Protein AF-A0A370TY87-F1 (afdb_monomer_lite)

InterPro domains:
  IPR053037 Pericyclase pydY-like [PTHR38115] (58-114)

Structure (mmCIF, N/CA/C/O backbone):
data_AF-A0A370TY87-F1
#
_entry.id   AF-A0A370TY87-F1
#
loop_
_atom_site.group_PDB
_atom_site.id
_atom_site.type_symbol
_atom_site.label_atom_id
_atom_site.label_alt_id
_atom_site.label_comp_id
_atom_site.label_asym_id
_atom_site.label_entity_id
_atom_site.label_seq_id
_atom_site.pdbx_PDB_ins_code
_atom_site.Cartn_x
_atom_site.Cartn_y
_atom_site.Cartn_z
_atom_site.occupancy
_atom_site.B_iso_or_equiv
_atom_site.auth_seq_id
_atom_site.auth_comp_id
_atom_site.auth_asym_id
_atom_site.auth_atom_id
_atom_site.pdbx_PDB_model_num
ATOM 1 N N . MET A 1 1 ? 5.955 24.674 11.106 1.00 41.19 1 MET A N 1
ATOM 2 C CA . MET A 1 1 ? 5.827 23.393 10.383 1.00 41.19 1 MET A CA 1
ATOM 3 C C . MET A 1 1 ? 7.050 23.239 9.492 1.00 41.19 1 MET A C 1
ATOM 5 O O . MET A 1 1 ? 7.272 24.093 8.646 1.00 41.19 1 MET A O 1
ATOM 9 N N . ILE A 1 2 ? 7.906 22.257 9.772 1.00 33.53 2 ILE A N 1
ATOM 10 C CA . ILE A 1 2 ? 9.169 22.036 9.052 1.00 33.53 2 ILE A CA 1
ATOM 11 C C . ILE A 1 2 ? 8.903 20.896 8.067 1.00 33.53 2 ILE A C 1
ATOM 13 O O . ILE A 1 2 ? 8.464 19.837 8.503 1.00 33.53 2 ILE A O 1
ATOM 17 N N . TRP A 1 3 ? 9.117 21.114 6.768 1.00 38.44 3 TRP A N 1
ATOM 18 C CA . TRP A 1 3 ? 9.002 20.076 5.738 1.00 38.44 3 TRP A CA 1
ATOM 19 C C . TRP A 1 3 ? 10.379 19.451 5.497 1.00 38.44 3 TRP A C 1
ATOM 21 O O . TRP A 1 3 ? 11.192 20.043 4.780 1.00 38.44 3 TRP A O 1
ATOM 31 N N . PRO A 1 4 ? 10.697 18.281 6.076 1.00 36.19 4 PRO A N 1
ATOM 32 C CA . PRO A 1 4 ? 11.920 17.590 5.712 1.00 36.19 4 PRO A CA 1
ATOM 33 C C . PRO A 1 4 ? 11.788 17.093 4.264 1.00 36.19 4 PRO A C 1
ATOM 35 O O . PRO A 1 4 ? 10.966 16.235 3.958 1.00 36.19 4 PRO A O 1
ATOM 38 N N . GLY A 1 5 ? 12.593 17.653 3.359 1.00 49.41 5 GLY A N 1
ATOM 39 C CA . GLY A 1 5 ? 12.792 17.105 2.013 1.00 49.41 5 GLY A CA 1
ATOM 40 C C . GLY A 1 5 ? 11.902 17.650 0.895 1.00 49.41 5 GLY A C 1
ATOM 41 O O . GLY A 1 5 ? 11.946 17.095 -0.195 1.00 49.41 5 GLY A O 1
ATOM 42 N N . ASN A 1 6 ? 11.134 18.725 1.120 1.00 44.91 6 ASN A N 1
ATOM 43 C CA . ASN A 1 6 ? 10.304 19.359 0.079 1.00 44.91 6 ASN A CA 1
ATOM 44 C C . ASN A 1 6 ? 9.318 18.392 -0.617 1.00 44.91 6 ASN A C 1
ATOM 46 O O . ASN A 1 6 ? 8.947 18.597 -1.772 1.00 44.91 6 ASN A O 1
ATOM 50 N N . PHE A 1 7 ? 8.918 17.316 0.066 1.00 53.03 7 PHE A N 1
ATOM 51 C CA . PHE A 1 7 ? 7.802 16.490 -0.379 1.00 53.03 7 PHE A CA 1
ATOM 52 C C . PHE A 1 7 ? 6.515 17.308 -0.255 1.00 53.03 7 PHE A C 1
ATOM 54 O O . PHE A 1 7 ? 6.422 18.194 0.582 1.00 53.03 7 PHE A O 1
ATOM 61 N N . ASN A 1 8 ? 5.528 17.039 -1.096 1.00 55.50 8 ASN A N 1
ATOM 62 C CA . ASN A 1 8 ? 4.143 17.369 -0.805 1.00 55.50 8 ASN A CA 1
ATOM 63 C C . ASN A 1 8 ? 3.463 16.014 -0.613 1.00 55.50 8 ASN A C 1
ATOM 65 O O . ASN A 1 8 ? 3.626 15.136 -1.452 1.00 55.50 8 ASN A O 1
ATOM 69 N N . SER A 1 9 ? 2.802 15.798 0.520 1.00 57.56 9 SER A N 1
ATOM 70 C CA . SER A 1 9 ? 2.135 14.529 0.836 1.00 57.56 9 SER A CA 1
ATOM 71 C C . SER A 1 9 ? 0.702 14.489 0.306 1.00 57.56 9 SER A C 1
ATOM 73 O O . SER A 1 9 ? 0.021 13.476 0.458 1.00 57.56 9 SER A O 1
ATOM 75 N N . GLN A 1 10 ? 0.233 15.594 -0.284 1.00 65.50 10 GLN A N 1
ATOM 76 C CA . GLN A 1 10 ? -1.026 15.641 -1.008 1.00 65.50 10 GLN A CA 1
ATOM 77 C C . GLN A 1 10 ? -0.806 15.148 -2.434 1.00 65.50 10 GLN A C 1
ATOM 79 O O . GLN A 1 10 ? -0.255 15.864 -3.267 1.00 65.50 10 GLN A O 1
ATOM 84 N N . ASP A 1 11 ? -1.295 13.942 -2.700 1.00 68.06 11 ASP A N 1
ATOM 85 C CA . ASP A 1 11 ? -1.349 13.350 -4.031 1.00 68.06 11 ASP A CA 1
ATOM 86 C C . ASP A 1 11 ? -2.793 12.986 -4.380 1.00 68.06 11 ASP A C 1
ATOM 88 O O . ASP A 1 11 ? -3.574 12.551 -3.531 1.00 68.06 11 ASP A O 1
ATOM 92 N N . SER A 1 12 ? -3.154 13.174 -5.648 1.00 75.31 12 SER A N 1
ATOM 93 C CA . SER A 1 12 ? -4.450 12.756 -6.187 1.00 75.31 12 SER A CA 1
ATOM 94 C C . SER A 1 12 ? -4.300 11.418 -6.900 1.00 75.31 12 SER A C 1
ATOM 96 O O . SER A 1 12 ? -3.539 11.308 -7.860 1.00 75.31 12 SER A O 1
ATOM 98 N N . TYR A 1 13 ? -5.055 10.413 -6.458 1.00 77.69 13 TYR A N 1
ATOM 99 C CA . TYR A 1 13 ? -5.048 9.073 -7.045 1.00 77.69 13 TYR A CA 1
ATOM 100 C C . TYR A 1 13 ? -6.313 8.840 -7.868 1.00 77.69 13 TYR A C 1
ATOM 102 O O . TYR A 1 13 ? -7.421 9.141 -7.426 1.00 77.69 13 TYR A O 1
ATOM 110 N N . ILE A 1 14 ? -6.147 8.268 -9.062 1.00 83.69 14 ILE A N 1
ATOM 111 C CA . ILE A 1 14 ? -7.258 7.802 -9.895 1.00 83.69 14 ILE A CA 1
ATOM 112 C C . ILE A 1 14 ? -7.363 6.287 -9.716 1.00 83.69 14 ILE A C 1
ATOM 114 O O . ILE A 1 14 ? -6.435 5.552 -10.048 1.00 83.69 14 ILE A O 1
ATOM 118 N N . LEU A 1 15 ? -8.491 5.830 -9.169 1.00 84.56 15 LEU A N 1
ATOM 119 C CA . LEU A 1 15 ? -8.717 4.436 -8.774 1.00 84.56 15 LEU A CA 1
ATOM 120 C C . LEU A 1 15 ? -9.437 3.628 -9.869 1.00 84.56 15 LEU A C 1
ATOM 122 O O . LEU A 1 15 ? -10.448 2.979 -9.610 1.00 84.56 15 LEU A O 1
ATOM 126 N N . ASP A 1 16 ? -8.940 3.692 -11.105 1.00 84.81 16 ASP A N 1
ATOM 127 C CA . ASP A 1 16 ? -9.562 3.084 -12.293 1.00 84.81 16 ASP A CA 1
ATOM 128 C C . ASP A 1 16 ? -8.780 1.890 -12.870 1.00 84.81 16 ASP A C 1
ATOM 130 O O . ASP A 1 16 ? -9.116 1.385 -13.939 1.00 84.81 16 ASP A O 1
ATOM 134 N N . SER A 1 17 ? -7.755 1.403 -12.164 1.00 81.88 17 SER A N 1
ATOM 135 C CA . SER A 1 17 ? -6.841 0.343 -12.625 1.00 81.88 17 SER A CA 1
ATOM 136 C C . SER A 1 17 ? -6.007 0.688 -13.868 1.00 81.88 17 SER A C 1
ATOM 138 O O . SER A 1 17 ? -5.346 -0.199 -14.412 1.00 81.88 17 SER A O 1
ATOM 140 N N . VAL A 1 18 ? -5.995 1.943 -14.330 1.00 85.56 18 VAL A N 1
ATOM 141 C CA . VAL A 1 18 ? -5.212 2.352 -15.503 1.00 85.56 18 VAL A CA 1
ATOM 142 C C . VAL A 1 18 ? -3.836 2.841 -15.061 1.00 85.56 18 VAL A C 1
ATOM 144 O O . VAL A 1 18 ? -3.716 3.791 -14.285 1.00 85.56 18 VAL A O 1
ATOM 147 N N . ALA A 1 19 ? -2.788 2.202 -15.588 1.00 84.75 19 ALA A N 1
ATOM 148 C CA . ALA A 1 19 ? -1.410 2.618 -15.363 1.00 84.75 19 ALA A CA 1
ATOM 149 C C . ALA A 1 19 ? -1.136 3.968 -16.032 1.00 84.75 19 ALA A C 1
ATOM 151 O O . ALA A 1 19 ? -1.370 4.142 -17.229 1.00 84.75 19 ALA A O 1
ATOM 152 N N . ARG A 1 20 ? -0.629 4.919 -15.249 1.00 83.88 20 ARG A N 1
ATOM 153 C CA . ARG A 1 20 ? -0.256 6.256 -15.708 1.00 83.88 20 ARG A CA 1
ATOM 154 C C . ARG A 1 20 ? 1.178 6.551 -15.341 1.00 83.88 20 ARG A C 1
ATOM 156 O O . ARG A 1 20 ? 1.609 6.274 -14.224 1.00 83.88 20 ARG A O 1
ATOM 163 N N . GLU A 1 21 ? 1.898 7.139 -16.282 1.00 85.56 21 GLU A N 1
ATOM 164 C CA . GLU A 1 21 ? 3.252 7.601 -16.035 1.00 85.56 21 GLU A CA 1
ATOM 165 C C . GLU A 1 21 ? 3.225 8.935 -15.289 1.00 85.56 21 GLU A C 1
ATOM 167 O O . GLU A 1 21 ? 2.486 9.856 -15.636 1.00 85.56 21 GLU A O 1
ATOM 172 N N . SER A 1 22 ? 4.037 9.025 -14.246 1.00 81.75 22 SER A N 1
ATOM 173 C CA . SER A 1 22 ? 4.291 10.232 -13.476 1.00 81.75 22 SER A CA 1
ATOM 174 C C . SER A 1 22 ? 5.791 10.351 -13.233 1.00 81.75 22 SER A C 1
ATOM 176 O O . SER A 1 22 ? 6.514 9.357 -13.221 1.00 81.75 22 SER A O 1
ATOM 178 N N . THR A 1 23 ? 6.287 11.573 -13.067 1.00 79.38 23 THR A N 1
ATOM 179 C CA . THR A 1 23 ? 7.695 11.816 -12.746 1.00 79.38 23 THR A CA 1
ATOM 180 C C . THR A 1 23 ? 7.778 12.459 -11.380 1.00 79.38 23 THR A C 1
ATOM 182 O O . THR A 1 23 ? 7.277 13.561 -11.171 1.00 79.38 23 THR A O 1
ATOM 185 N N . VAL A 1 24 ? 8.441 11.773 -10.456 1.00 77.69 24 VAL A N 1
ATOM 186 C CA . VAL A 1 24 ? 8.644 12.248 -9.088 1.00 77.69 24 VAL A CA 1
ATOM 187 C C . VAL A 1 24 ? 10.118 12.611 -8.882 1.00 77.69 24 VAL A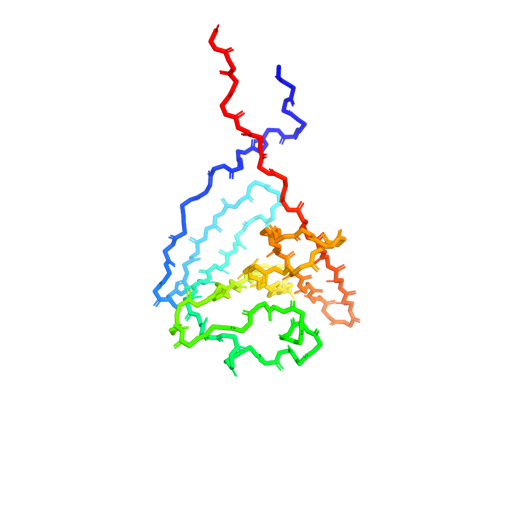 C 1
ATOM 189 O O . VAL A 1 24 ? 10.989 11.861 -9.330 1.00 77.69 24 VAL A O 1
ATOM 192 N N . PRO A 1 25 ? 10.444 13.725 -8.195 1.00 70.25 25 PRO A N 1
ATOM 193 C CA . PRO A 1 25 ? 11.820 14.226 -8.109 1.00 70.25 25 PRO A CA 1
ATOM 194 C C . PRO A 1 25 ? 12.850 13.216 -7.584 1.00 70.25 25 PRO A C 1
ATOM 196 O O . PRO A 1 25 ? 14.000 13.236 -8.009 1.00 70.25 25 PRO A O 1
ATOM 199 N N . VAL A 1 26 ? 12.445 12.325 -6.674 1.00 73.81 26 VAL A N 1
ATOM 200 C CA . VAL A 1 26 ? 13.351 11.374 -6.004 1.00 73.81 26 VAL A CA 1
ATOM 201 C C . VAL A 1 26 ? 13.469 10.039 -6.740 1.00 73.81 26 VAL A C 1
ATOM 203 O O . VAL A 1 26 ? 14.513 9.395 -6.674 1.00 73.81 26 VAL A O 1
ATOM 206 N N . PHE A 1 27 ? 12.428 9.620 -7.462 1.00 73.75 27 PHE A N 1
ATOM 207 C CA . PHE A 1 27 ? 12.386 8.290 -8.081 1.00 73.75 27 PHE A CA 1
ATOM 208 C C . PHE A 1 27 ? 12.383 8.304 -9.614 1.00 73.75 27 PHE A C 1
ATOM 210 O O . PHE A 1 27 ? 12.501 7.244 -10.234 1.00 73.75 27 PHE A O 1
ATOM 217 N N . GLY A 1 28 ? 12.311 9.488 -10.226 1.00 81.62 28 GLY A N 1
ATOM 218 C CA . GLY A 1 28 ? 12.250 9.657 -11.673 1.00 81.62 28 GLY A CA 1
ATOM 219 C C . GLY A 1 28 ? 10.902 9.221 -12.245 1.00 81.62 28 GLY A C 1
ATOM 220 O O . GLY A 1 28 ? 9.864 9.379 -11.601 1.00 81.62 28 GLY A O 1
ATOM 221 N N . ALA A 1 29 ? 10.925 8.693 -13.46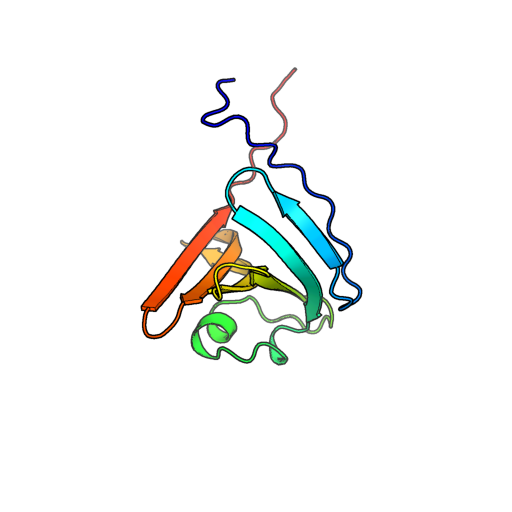9 1.00 8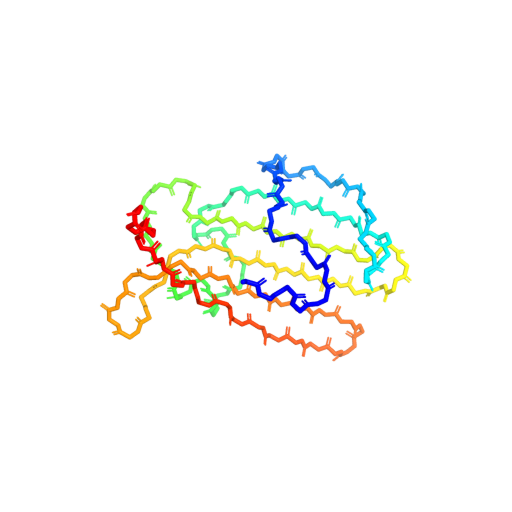4.88 29 ALA A N 1
ATOM 222 C CA . ALA A 1 29 ? 9.735 8.200 -14.151 1.00 84.88 29 ALA A CA 1
ATOM 223 C C . ALA A 1 29 ? 9.221 6.900 -13.507 1.00 84.88 29 ALA A C 1
ATOM 225 O O . ALA A 1 29 ? 9.934 5.889 -13.425 1.00 84.88 29 ALA A O 1
ATOM 226 N N . ILE A 1 30 ? 7.967 6.939 -13.070 1.00 87.88 30 ILE A N 1
ATOM 227 C CA . ILE A 1 30 ? 7.231 5.829 -12.474 1.00 87.88 30 ILE A CA 1
ATOM 228 C C . ILE A 1 30 ? 5.907 5.630 -13.210 1.00 87.88 30 ILE A C 1
ATOM 230 O O . ILE A 1 30 ? 5.308 6.589 -13.683 1.00 87.88 30 ILE A O 1
ATOM 234 N N . ALA A 1 31 ? 5.431 4.394 -13.280 1.00 87.88 31 ALA A N 1
ATOM 235 C CA . ALA A 1 31 ? 4.074 4.069 -13.692 1.00 87.88 31 ALA A CA 1
ATOM 236 C C . ALA A 1 31 ? 3.274 3.670 -12.450 1.00 87.88 31 ALA A C 1
ATOM 238 O O . ALA A 1 31 ? 3.648 2.729 -11.749 1.00 87.88 31 ALA A O 1
ATOM 239 N N . VAL A 1 32 ? 2.191 4.391 -12.177 1.00 87.44 32 VAL A N 1
ATOM 240 C CA . VAL A 1 32 ? 1.310 4.163 -11.029 1.00 87.44 32 VAL A CA 1
ATOM 241 C C . VAL A 1 32 ? -0.038 3.681 -11.536 1.00 87.44 32 VAL A C 1
ATOM 243 O O . VAL A 1 32 ? -0.610 4.268 -12.454 1.00 87.44 32 VAL A O 1
ATOM 246 N N . LEU A 1 33 ? -0.561 2.625 -10.925 1.00 89.62 33 LEU A N 1
ATOM 247 C CA . LEU A 1 33 ? -1.959 2.229 -11.045 1.00 89.62 33 LEU A CA 1
ATOM 248 C C . LEU A 1 33 ? -2.528 2.028 -9.648 1.00 89.62 33 LEU A C 1
ATOM 250 O O . LEU A 1 33 ? -1.838 1.534 -8.757 1.00 89.62 33 LEU A O 1
ATOM 254 N N . ALA A 1 34 ? -3.795 2.369 -9.471 1.00 88.81 34 ALA A N 1
ATOM 255 C CA . ALA A 1 34 ? -4.496 2.124 -8.227 1.00 88.81 34 ALA A CA 1
ATOM 256 C C . ALA A 1 34 ? -5.936 1.688 -8.504 1.00 88.81 34 ALA A C 1
ATOM 258 O O . ALA A 1 34 ? -6.525 2.042 -9.530 1.00 88.81 34 ALA A O 1
ATOM 259 N N . LYS A 1 35 ? -6.490 0.866 -7.614 1.00 88.25 35 LYS A N 1
ATOM 260 C CA . LYS A 1 35 ? -7.848 0.331 -7.736 1.00 88.25 35 LYS A CA 1
ATOM 261 C C . LYS A 1 35 ? -8.436 -0.030 -6.381 1.00 88.25 35 LYS A C 1
ATOM 263 O O . LYS A 1 35 ? -7.705 -0.386 -5.458 1.00 88.25 35 LYS A O 1
ATOM 268 N N . TYR A 1 36 ? -9.760 -0.018 -6.305 1.00 88.19 36 TYR A N 1
ATOM 269 C CA . TYR A 1 36 ? -10.469 -0.650 -5.200 1.00 88.19 36 TYR A CA 1
ATOM 270 C C . TYR A 1 36 ? -10.477 -2.166 -5.355 1.00 88.19 36 TYR A C 1
ATOM 272 O O . TYR A 1 36 ? -10.674 -2.691 -6.455 1.00 88.19 36 TYR A O 1
ATOM 280 N N . VAL A 1 37 ? -10.299 -2.861 -4.238 1.00 85.81 37 VAL A N 1
ATOM 281 C CA . VAL A 1 37 ? -10.492 -4.305 -4.137 1.00 85.81 37 VAL A CA 1
ATOM 282 C C . VAL A 1 37 ? -11.240 -4.642 -2.846 1.00 85.81 37 VAL A C 1
ATOM 284 O O . VAL A 1 37 ? -11.046 -3.969 -1.828 1.00 85.81 37 VAL A O 1
ATOM 287 N N . PRO A 1 38 ? -12.057 -5.706 -2.841 1.00 84.69 38 PRO A N 1
ATOM 288 C CA . PRO A 1 38 ? -12.500 -6.295 -1.587 1.00 84.69 38 PRO A CA 1
ATOM 289 C C . PRO A 1 38 ? -11.290 -6.898 -0.864 1.00 84.69 38 PRO A C 1
ATOM 291 O O . PRO A 1 38 ? -10.362 -7.384 -1.519 1.00 84.69 38 PRO A O 1
ATOM 294 N N . VAL A 1 39 ? -11.321 -6.972 0.471 1.00 80.25 39 VAL A N 1
ATOM 295 C CA . VAL A 1 39 ? -10.265 -7.662 1.252 1.00 80.25 39 VAL A CA 1
ATOM 296 C C . VAL A 1 39 ? -10.057 -9.097 0.760 1.00 80.25 39 VAL A C 1
ATOM 298 O O . VAL A 1 39 ? -8.936 -9.601 0.702 1.00 80.25 39 VAL A O 1
ATOM 301 N N . ALA A 1 40 ? -11.133 -9.743 0.303 1.00 79.38 40 ALA A N 1
ATOM 302 C CA . ALA A 1 40 ? -11.080 -11.083 -0.262 1.00 79.38 40 ALA A CA 1
ATOM 303 C C . ALA A 1 40 ? -10.255 -11.208 -1.561 1.00 79.38 40 ALA A C 1
ATOM 305 O O . ALA A 1 40 ? -9.834 -12.314 -1.901 1.00 79.38 40 ALA A O 1
ATOM 306 N N . GLY A 1 41 ? -10.033 -10.102 -2.276 1.00 77.75 41 GLY A N 1
ATOM 307 C CA . GLY A 1 41 ? -9.253 -10.033 -3.512 1.00 77.75 41 GLY A CA 1
ATOM 308 C C . GLY A 1 41 ? -7.771 -9.710 -3.309 1.00 77.75 41 GLY A C 1
ATOM 309 O O . GLY A 1 41 ? -7.051 -9.582 -4.296 1.00 77.75 41 GLY A O 1
ATOM 310 N N . ILE A 1 42 ? -7.309 -9.557 -2.064 1.00 81.25 42 ILE A N 1
ATOM 311 C CA . ILE A 1 42 ? -5.889 -9.366 -1.751 1.00 81.25 42 ILE A CA 1
ATOM 312 C C . ILE A 1 42 ? -5.161 -10.711 -1.901 1.00 81.25 42 ILE A C 1
ATOM 314 O O . ILE A 1 42 ? -5.522 -11.693 -1.248 1.00 81.25 42 ILE A O 1
ATOM 318 N N . GLU A 1 43 ? -4.141 -10.745 -2.764 1.00 77.50 43 GLU A N 1
ATOM 319 C CA . GLU A 1 43 ? -3.343 -11.948 -3.055 1.00 77.50 43 GLU A CA 1
ATOM 320 C C . GLU A 1 43 ? -2.397 -12.325 -1.906 1.00 77.50 43 GLU A C 1
ATOM 322 O O . GLU A 1 43 ? -2.203 -13.506 -1.621 1.00 77.50 43 GLU A O 1
ATOM 327 N N . ASP A 1 44 ? -1.827 -11.329 -1.223 1.00 78.56 44 ASP A N 1
ATOM 328 C CA . ASP A 1 44 ? -0.954 -11.547 -0.070 1.00 78.56 44 ASP A CA 1
ATOM 329 C C . ASP A 1 44 ? -1.792 -11.969 1.147 1.00 78.56 44 ASP A C 1
ATOM 331 O O . ASP A 1 44 ? -2.481 -11.155 1.767 1.00 78.56 44 ASP A O 1
ATOM 335 N N . MET A 1 45 ? -1.750 -13.263 1.472 1.00 71.44 45 MET A N 1
ATOM 336 C CA . MET A 1 45 ? -2.534 -13.855 2.558 1.00 71.44 45 MET A CA 1
ATOM 337 C C . MET A 1 45 ? -2.147 -13.315 3.942 1.00 71.44 45 MET A C 1
ATOM 339 O O . MET A 1 45 ? -3.028 -13.158 4.789 1.00 71.44 45 MET A O 1
ATOM 343 N N . ASP A 1 46 ? -0.867 -13.000 4.165 1.00 76.69 46 ASP A N 1
ATOM 344 C CA . ASP A 1 46 ? -0.372 -12.496 5.452 1.00 76.69 46 ASP A CA 1
ATOM 345 C C . ASP A 1 46 ? -0.862 -11.073 5.707 1.00 76.69 46 ASP A C 1
ATOM 347 O O . ASP A 1 46 ? -1.183 -10.695 6.836 1.00 76.69 46 ASP A O 1
ATOM 351 N N . VAL A 1 47 ? -0.908 -10.266 4.648 1.00 78.19 47 VAL A N 1
ATOM 352 C CA . VAL A 1 47 ? -1.426 -8.901 4.700 1.00 78.19 47 VAL A CA 1
ATOM 353 C C . VAL A 1 47 ? -2.955 -8.914 4.763 1.00 78.19 47 VAL A C 1
ATOM 355 O O . VAL A 1 47 ? -3.545 -8.198 5.569 1.00 78.19 47 VAL A O 1
ATOM 358 N N . ARG A 1 48 ? -3.610 -9.783 3.985 1.00 79.81 48 ARG A N 1
ATOM 359 C CA . ARG A 1 48 ? -5.069 -9.949 3.978 1.00 79.81 48 ARG A CA 1
ATOM 360 C C . ARG A 1 48 ? -5.631 -10.295 5.353 1.00 79.81 48 ARG A C 1
ATOM 362 O O . ARG A 1 48 ? -6.663 -9.752 5.724 1.00 79.81 48 ARG A O 1
ATOM 369 N N . ALA A 1 49 ? -4.969 -11.181 6.096 1.00 78.19 49 ALA A N 1
ATOM 370 C CA . ALA A 1 49 ? -5.432 -11.620 7.413 1.00 78.19 49 ALA A CA 1
ATOM 371 C C . ALA A 1 49 ? -5.479 -10.494 8.463 1.00 78.19 49 ALA A C 1
ATOM 373 O O . ALA A 1 49 ? -6.140 -10.652 9.485 1.00 78.19 49 ALA A O 1
ATOM 374 N N . LYS A 1 50 ? -4.778 -9.378 8.227 1.00 80.56 50 LYS A N 1
ATOM 375 C CA . LYS A 1 50 ? -4.710 -8.235 9.151 1.00 80.56 50 LYS A CA 1
ATOM 376 C C . LYS A 1 50 ? -5.797 -7.196 8.903 1.00 80.56 50 LYS A C 1
ATOM 378 O O . LYS A 1 50 ? -6.123 -6.430 9.803 1.00 80.56 50 LYS A O 1
ATOM 383 N N . PHE A 1 51 ? -6.334 -7.145 7.687 1.00 82.06 51 PHE A N 1
ATOM 384 C CA . PHE A 1 51 ? -7.327 -6.145 7.329 1.00 82.06 51 PHE A CA 1
ATOM 385 C C . PHE A 1 51 ? -8.717 -6.522 7.844 1.00 82.06 51 PHE A C 1
ATOM 387 O O . PHE A 1 51 ? -9.138 -7.680 7.792 1.00 82.06 51 PHE A O 1
ATOM 394 N N . GLU A 1 52 ? -9.443 -5.508 8.306 1.00 78.38 52 GLU A N 1
ATOM 395 C CA . GLU A 1 52 ? -10.841 -5.619 8.699 1.00 78.38 52 GLU A CA 1
ATOM 396 C C . GLU A 1 52 ? -11.667 -6.128 7.511 1.00 78.38 52 GLU A C 1
ATOM 398 O O . GLU A 1 52 ? -11.699 -5.519 6.440 1.00 78.38 52 GLU A O 1
ATOM 403 N N . THR A 1 53 ? -12.326 -7.273 7.683 1.00 73.00 53 THR A N 1
ATOM 404 C CA . THR A 1 53 ? -13.204 -7.825 6.649 1.00 73.00 53 THR A CA 1
ATOM 405 C C . THR A 1 53 ? -14.565 -7.148 6.743 1.00 73.00 53 THR A C 1
ATOM 407 O O . THR A 1 53 ? -15.190 -7.158 7.799 1.00 73.00 53 THR A O 1
ATOM 410 N N . SER A 1 54 ? -15.034 -6.593 5.629 1.00 70.19 54 SER A N 1
ATOM 411 C CA . SER A 1 54 ? -16.398 -6.085 5.476 1.00 70.19 54 SER A CA 1
ATOM 412 C C . SER A 1 54 ? -17.042 -6.724 4.249 1.00 70.19 54 SER A C 1
ATOM 414 O O . SER A 1 54 ? -16.343 -7.126 3.315 1.00 70.19 54 SER A O 1
ATOM 416 N N . ASP A 1 55 ? -18.371 -6.788 4.246 1.00 65.75 55 ASP A N 1
ATOM 417 C CA . ASP A 1 55 ? -19.174 -7.263 3.115 1.00 65.75 55 ASP A CA 1
ATOM 418 C C . ASP A 1 55 ? -19.175 -6.272 1.933 1.00 65.75 55 ASP A C 1
ATOM 420 O O . ASP A 1 55 ? -19.665 -6.583 0.845 1.00 65.75 55 ASP A O 1
ATOM 424 N N . GLU A 1 56 ? -18.610 -5.073 2.116 1.00 71.38 56 GLU A N 1
ATOM 425 C CA . GLU A 1 56 ? -18.522 -4.067 1.062 1.00 71.38 56 GLU A CA 1
ATOM 426 C C . GLU A 1 56 ? -17.402 -4.349 0.041 1.00 71.38 56 GLU A C 1
ATOM 428 O O . GLU A 1 56 ? -16.263 -4.655 0.413 1.00 71.38 56 GLU A O 1
ATOM 433 N N . PRO A 1 57 ? -17.670 -4.152 -1.265 1.00 61.78 57 PRO A N 1
ATOM 434 C CA . PRO A 1 57 ? -16.721 -4.466 -2.334 1.00 61.78 57 PRO A CA 1
ATOM 435 C C . PRO A 1 57 ? -15.514 -3.512 -2.420 1.00 61.78 57 PRO A C 1
ATOM 437 O O . PRO A 1 57 ? -14.556 -3.824 -3.125 1.00 61.78 57 PRO A O 1
ATOM 440 N N . GLN A 1 58 ? -15.545 -2.357 -1.744 1.00 68.06 58 GLN A N 1
ATOM 441 C CA . GLN A 1 58 ? -14.521 -1.301 -1.814 1.00 68.06 58 GLN A CA 1
ATOM 442 C C . GLN A 1 58 ? -13.811 -1.094 -0.470 1.00 68.06 58 GLN A C 1
ATOM 444 O O . GLN A 1 58 ? -13.671 0.024 0.017 1.00 68.06 58 GLN A O 1
ATOM 449 N N . THR A 1 59 ? -13.371 -2.183 0.154 1.00 79.69 59 THR A N 1
ATOM 450 C CA . THR A 1 59 ? -12.802 -2.147 1.508 1.00 79.69 59 THR A CA 1
ATOM 451 C C . THR A 1 59 ? -11.320 -1.788 1.560 1.00 79.69 59 THR A C 1
ATOM 453 O O . THR A 1 59 ? -10.845 -1.290 2.580 1.00 79.69 59 THR A O 1
ATOM 456 N N . ALA A 1 60 ? -10.581 -2.062 0.486 1.00 86.06 60 ALA A N 1
ATOM 457 C CA . ALA A 1 60 ? -9.150 -1.816 0.411 1.00 86.06 60 ALA A CA 1
ATOM 458 C C . ALA A 1 60 ? -8.772 -1.157 -0.918 1.00 86.06 60 ALA A C 1
ATOM 460 O O . ALA A 1 60 ? -9.436 -1.329 -1.945 1.00 86.06 60 ALA A O 1
ATOM 461 N N . ILE A 1 61 ? -7.671 -0.411 -0.899 1.00 89.12 61 ILE A N 1
ATOM 462 C CA . ILE A 1 61 ? -7.057 0.165 -2.094 1.00 89.12 61 ILE A CA 1
ATOM 463 C C . ILE A 1 61 ? -5.761 -0.590 -2.355 1.00 89.12 61 ILE A C 1
ATOM 465 O O . ILE A 1 61 ? -4.911 -0.707 -1.473 1.00 89.12 61 ILE A O 1
ATOM 469 N N . VAL A 1 62 ? -5.604 -1.089 -3.577 1.00 89.94 62 VAL A N 1
ATOM 470 C CA . VAL A 1 62 ? -4.334 -1.631 -4.060 1.00 89.94 62 VAL A CA 1
ATOM 471 C C . VAL A 1 62 ? -3.719 -0.618 -5.000 1.00 89.94 62 VAL A C 1
ATOM 473 O O . VAL A 1 62 ? -4.346 -0.195 -5.969 1.00 89.94 62 VAL A O 1
ATOM 476 N N . GLU A 1 63 ? -2.478 -0.272 -4.719 1.00 89.94 63 GLU A N 1
ATOM 477 C CA . GLU A 1 63 ? -1.633 0.594 -5.519 1.00 89.94 63 GLU A CA 1
ATOM 478 C C . GLU A 1 63 ? -0.418 -0.216 -5.976 1.00 89.94 63 GLU A C 1
ATOM 480 O O . GLU A 1 63 ? 0.231 -0.886 -5.176 1.00 89.94 63 GLU A O 1
ATOM 485 N N . VAL A 1 64 ? -0.096 -0.148 -7.265 1.00 90.25 64 VAL A N 1
ATOM 486 C CA . VAL A 1 64 ? 1.134 -0.718 -7.814 1.00 90.25 64 VAL A CA 1
ATOM 487 C C . VAL A 1 64 ? 1.917 0.400 -8.478 1.00 90.25 64 VAL A C 1
ATOM 489 O O . VAL A 1 64 ? 1.431 1.060 -9.399 1.00 90.25 64 VAL A O 1
ATOM 492 N N . VAL A 1 65 ? 3.142 0.597 -8.006 1.00 89.50 65 VAL A N 1
ATOM 493 C CA . VAL A 1 65 ? 4.092 1.576 -8.523 1.00 89.50 65 VAL A CA 1
ATOM 494 C C . VAL A 1 65 ? 5.264 0.831 -9.137 1.00 89.50 65 VAL A C 1
ATOM 496 O O . VAL A 1 65 ? 5.917 0.027 -8.481 1.00 89.50 65 VAL A O 1
ATOM 499 N N . ARG A 1 66 ? 5.557 1.107 -10.403 1.00 89.50 66 ARG A N 1
ATOM 500 C CA . ARG A 1 66 ? 6.679 0.515 -11.135 1.00 89.50 66 ARG A CA 1
ATOM 501 C C . ARG A 1 66 ? 7.649 1.596 -11.552 1.00 89.50 66 ARG A C 1
ATOM 503 O O . ARG A 1 66 ? 7.234 2.624 -12.079 1.00 89.50 66 ARG A O 1
ATOM 510 N N . SER A 1 67 ? 8.943 1.360 -11.383 1.00 87.62 67 SER A N 1
ATOM 511 C CA . SER A 1 67 ? 9.946 2.229 -11.991 1.00 87.62 67 SER A CA 1
ATOM 512 C C . SER A 1 67 ? 10.087 1.933 -13.475 1.00 87.62 67 SER A C 1
ATOM 514 O O . SER A 1 67 ? 10.302 0.785 -13.857 1.00 87.62 67 SER A O 1
ATOM 516 N N . VAL A 1 68 ? 10.053 2.979 -14.300 1.00 80.50 68 VAL A N 1
ATOM 517 C CA . VAL A 1 68 ? 10.280 2.855 -15.748 1.00 80.50 68 VAL A CA 1
ATOM 518 C C . VAL A 1 68 ? 11.758 2.574 -16.052 1.00 80.50 68 VAL A C 1
ATOM 520 O O . VAL A 1 68 ? 12.079 1.909 -17.030 1.00 80.50 68 VAL A O 1
ATOM 523 N N . VAL A 1 69 ? 12.671 3.049 -15.195 1.00 75.94 69 VAL A N 1
ATOM 524 C CA . VAL A 1 69 ? 14.123 3.025 -15.456 1.00 75.94 69 VAL A CA 1
ATOM 525 C C . VAL A 1 69 ? 14.878 2.088 -14.513 1.00 75.94 69 VAL A C 1
ATOM 527 O O . VAL A 1 69 ? 15.804 1.401 -14.929 1.00 75.94 69 VAL A O 1
ATOM 530 N N . ASN A 1 70 ? 14.497 2.042 -13.235 1.00 77.38 70 ASN A N 1
ATOM 531 C CA . ASN A 1 70 ? 15.309 1.418 -12.185 1.00 77.38 70 ASN A CA 1
ATOM 532 C C . ASN A 1 70 ? 14.876 -0.012 -11.820 1.00 77.38 70 ASN A C 1
ATOM 534 O O . ASN A 1 70 ? 15.463 -0.601 -10.908 1.00 77.38 70 ASN A O 1
ATOM 538 N N . GLY A 1 71 ? 13.860 -0.554 -12.503 1.00 84.00 71 GLY A N 1
ATOM 539 C CA . GLY A 1 71 ? 13.461 -1.964 -12.428 1.00 84.00 71 GLY A CA 1
ATOM 540 C C . GLY A 1 71 ? 12.941 -2.442 -11.070 1.00 84.00 71 GLY A C 1
ATOM 541 O O . GLY A 1 71 ? 12.976 -3.638 -10.799 1.00 84.00 71 GLY A O 1
ATOM 542 N N . TRP A 1 72 ? 12.504 -1.530 -10.200 1.00 89.75 72 TRP A N 1
ATOM 543 C CA . TRP A 1 72 ? 11.830 -1.880 -8.952 1.00 89.75 72 TRP A CA 1
ATOM 544 C C . TRP A 1 72 ? 10.311 -1.763 -9.102 1.00 89.75 72 TRP A C 1
ATOM 546 O O . TRP A 1 72 ? 9.812 -0.948 -9.883 1.00 89.75 72 TRP A O 1
ATOM 556 N N . GLU A 1 73 ? 9.588 -2.573 -8.337 1.00 90.62 73 GLU A N 1
ATOM 557 C CA . GLU A 1 73 ? 8.130 -2.554 -8.234 1.00 90.62 73 GLU A CA 1
ATOM 558 C C . GLU A 1 73 ? 7.733 -2.485 -6.760 1.00 90.62 73 GLU A C 1
ATOM 560 O O . GLU A 1 73 ? 8.284 -3.209 -5.933 1.00 90.62 73 GLU A O 1
ATOM 565 N N . THR A 1 74 ? 6.772 -1.629 -6.433 1.00 90.62 74 THR A N 1
ATOM 566 C CA . THR A 1 74 ? 6.156 -1.532 -5.113 1.00 90.62 74 THR A CA 1
ATOM 567 C C . THR A 1 74 ? 4.674 -1.836 -5.227 1.00 90.62 74 THR A C 1
ATOM 569 O O . THR A 1 74 ? 3.962 -1.165 -5.968 1.00 90.62 74 THR A O 1
ATOM 572 N N . THR A 1 75 ? 4.200 -2.815 -4.463 1.00 91.19 75 THR A N 1
ATOM 573 C CA . THR A 1 75 ? 2.769 -3.063 -4.266 1.00 91.19 75 THR A CA 1
ATOM 574 C C . THR A 1 75 ? 2.380 -2.580 -2.879 1.00 91.19 75 THR A C 1
ATOM 576 O O . THR A 1 75 ? 2.924 -3.057 -1.885 1.00 91.19 75 THR A O 1
ATOM 579 N N . SER A 1 76 ? 1.451 -1.636 -2.809 1.00 90.88 76 SER A N 1
ATOM 580 C CA . SER A 1 76 ? 0.910 -1.100 -1.566 1.00 90.88 76 SER A CA 1
ATOM 581 C C . SER A 1 76 ? -0.558 -1.478 -1.415 1.00 90.88 76 SER A C 1
ATOM 583 O O . SER A 1 76 ? -1.347 -1.331 -2.345 1.00 90.88 76 SER A O 1
ATOM 585 N N . ILE A 1 77 ? -0.940 -1.911 -0.220 1.00 91.56 77 ILE A N 1
ATOM 586 C CA . ILE A 1 77 ? -2.319 -2.219 0.152 1.00 91.56 77 ILE A CA 1
ATOM 587 C C . ILE A 1 77 ? -2.709 -1.297 1.298 1.00 91.56 77 ILE A C 1
ATOM 589 O O . ILE A 1 77 ? -2.021 -1.243 2.318 1.00 91.56 77 ILE A O 1
ATOM 593 N N . TRP A 1 78 ? -3.790 -0.554 1.102 1.00 91.44 78 TRP A N 1
ATOM 594 C CA . TRP A 1 78 ? -4.282 0.455 2.022 1.00 91.44 78 TRP A CA 1
ATOM 595 C C . TRP A 1 78 ? -5.654 0.010 2.525 1.00 91.44 78 TRP A C 1
ATOM 597 O O . TRP A 1 78 ? -6.487 -0.444 1.738 1.00 91.44 78 TRP A O 1
ATOM 607 N N . GLY A 1 79 ? -5.898 0.147 3.822 1.00 90.31 79 GLY A N 1
ATOM 608 C CA . GLY A 1 79 ? -7.149 -0.280 4.437 1.00 90.31 79 GLY A CA 1
ATOM 609 C C . GLY A 1 79 ? -7.150 -0.060 5.942 1.00 90.31 79 GLY A C 1
ATOM 610 O O . GLY A 1 79 ? -6.246 0.575 6.486 1.00 90.31 79 GLY A O 1
ATOM 611 N N . PHE A 1 80 ? -8.165 -0.588 6.617 1.00 89.75 80 PHE A N 1
ATOM 612 C CA . PHE A 1 80 ? -8.279 -0.507 8.071 1.00 89.75 80 PHE A CA 1
ATOM 613 C C . PHE A 1 80 ? -7.822 -1.806 8.736 1.00 89.75 80 PHE A C 1
ATOM 615 O O . PHE A 1 80 ? -8.231 -2.894 8.338 1.00 89.75 80 PHE A O 1
ATOM 622 N N . GLU A 1 81 ? -6.964 -1.674 9.741 1.00 89.44 81 GLU A N 1
ATOM 623 C CA . GLU A 1 81 ? -6.437 -2.760 10.575 1.00 89.44 81 GLU A CA 1
ATOM 624 C C . GLU A 1 81 ? -6.629 -2.364 12.045 1.00 89.44 81 GLU A C 1
ATOM 626 O O . GLU A 1 81 ? -6.546 -1.183 12.399 1.00 89.44 81 GLU A O 1
ATOM 631 N N . GLU A 1 82 ? -6.890 -3.344 12.909 1.00 88.25 82 GLU A N 1
ATOM 632 C CA . GLU A 1 82 ? -6.829 -3.133 14.355 1.00 88.25 82 GLU A CA 1
ATOM 633 C C . GLU A 1 82 ? -5.358 -3.125 14.789 1.00 88.25 82 GLU A C 1
ATOM 635 O O . GLU A 1 82 ? -4.658 -4.135 14.703 1.00 88.25 82 GLU A O 1
ATOM 640 N N . VAL A 1 83 ? -4.876 -1.971 15.244 1.00 86.50 83 VAL A N 1
ATOM 641 C CA . VAL A 1 83 ? -3.511 -1.789 15.741 1.00 86.50 83 VAL A CA 1
ATOM 642 C C . VAL A 1 83 ? -3.607 -1.370 17.200 1.00 86.50 83 VAL A C 1
ATOM 644 O O . VAL A 1 83 ? -4.182 -0.333 17.509 1.00 86.50 83 VAL A O 1
ATOM 647 N N . GLU A 1 84 ? -3.068 -2.198 18.097 1.00 87.00 84 GLU A N 1
ATOM 648 C CA . GLU A 1 84 ? -3.079 -1.951 19.551 1.00 87.00 84 GLU A CA 1
ATOM 649 C C . GLU A 1 84 ? -4.492 -1.746 20.139 1.00 87.00 84 GLU A C 1
ATOM 651 O O . GLU A 1 84 ? -4.677 -1.021 21.111 1.00 87.00 84 GLU A O 1
ATOM 656 N N . GLY A 1 85 ? -5.499 -2.418 19.567 1.00 86.94 85 GLY A N 1
ATOM 657 C CA . GLY A 1 85 ? -6.899 -2.317 20.001 1.00 86.94 85 GLY A CA 1
ATOM 658 C C . GLY A 1 85 ? -7.648 -1.104 19.443 1.00 86.94 85 GLY A C 1
ATOM 659 O O . GLY A 1 85 ? -8.807 -0.887 19.791 1.00 86.94 85 GLY A O 1
ATOM 660 N N . GLU A 1 86 ? -7.019 -0.322 18.563 1.00 87.69 86 GLU A N 1
ATOM 661 C CA . GLU A 1 86 ? -7.642 0.811 17.889 1.00 87.69 86 GLU A CA 1
ATOM 662 C C . GLU A 1 86 ? -7.742 0.567 16.382 1.00 87.69 86 GLU A C 1
ATOM 664 O O . GLU A 1 86 ? -6.812 0.083 15.734 1.00 87.69 86 GLU A O 1
ATOM 669 N N . ARG A 1 87 ? -8.873 0.953 15.788 1.00 88.88 87 ARG A N 1
ATOM 670 C CA . ARG A 1 87 ? -9.067 0.894 14.337 1.00 88.88 87 ARG A CA 1
ATOM 671 C C . ARG A 1 87 ? -8.234 1.982 13.662 1.00 88.88 87 ARG A C 1
ATOM 673 O O . ARG A 1 87 ? -8.594 3.159 13.720 1.00 88.88 87 ARG A O 1
ATOM 680 N N . ARG A 1 88 ? -7.139 1.602 13.001 1.00 88.88 88 ARG A N 1
ATOM 681 C CA . ARG A 1 88 ? -6.220 2.531 12.329 1.00 88.88 88 ARG A CA 1
ATOM 682 C C . ARG A 1 88 ? -6.256 2.355 10.818 1.00 88.88 88 ARG A C 1
ATOM 684 O O . ARG A 1 88 ? -6.436 1.252 10.306 1.00 88.88 88 ARG A O 1
ATOM 691 N N . TYR A 1 89 ? -6.058 3.457 10.096 1.00 89.06 89 TYR A N 1
ATOM 692 C CA . TYR A 1 89 ? -5.798 3.391 8.663 1.00 89.06 89 TYR A CA 1
ATOM 693 C C . TYR A 1 89 ? -4.335 3.007 8.451 1.00 89.06 89 TYR A C 1
ATOM 695 O O . TYR A 1 89 ? -3.435 3.648 8.998 1.00 89.06 89 TYR A O 1
ATOM 703 N N . VAL A 1 90 ? -4.094 1.943 7.693 1.00 90.88 90 VAL A N 1
ATOM 704 C CA . VAL A 1 90 ? -2.774 1.338 7.520 1.00 90.88 90 VAL A CA 1
ATOM 705 C C . VAL A 1 90 ? -2.477 1.154 6.039 1.00 90.88 90 VAL A C 1
ATOM 707 O O . VAL A 1 90 ? -3.353 0.818 5.243 1.00 90.88 90 VAL A O 1
ATOM 710 N N . ARG A 1 91 ? -1.208 1.347 5.675 1.00 91.00 91 ARG A N 1
ATOM 711 C CA . ARG A 1 91 ? -0.666 1.002 4.361 1.00 91.00 91 ARG A CA 1
ATOM 712 C C . ARG A 1 91 ? 0.491 0.025 4.515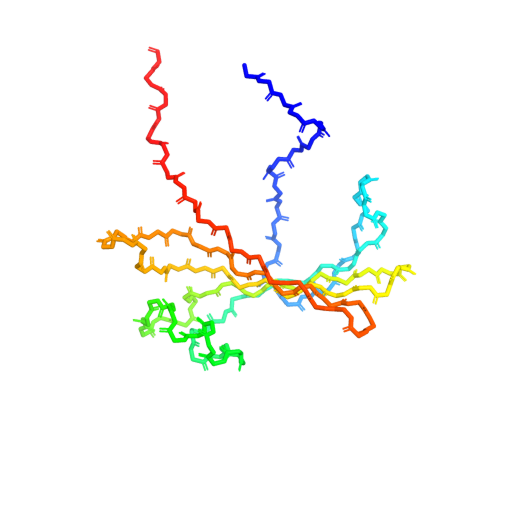 1.00 91.00 91 ARG A C 1
ATOM 714 O O . ARG A 1 91 ? 1.533 0.379 5.067 1.00 91.00 91 ARG A O 1
ATOM 721 N N . HIS A 1 92 ? 0.325 -1.184 3.994 1.00 91.38 92 HIS A N 1
ATOM 722 C CA . HIS A 1 92 ? 1.401 -2.165 3.850 1.00 91.38 92 HIS A CA 1
ATOM 723 C C . HIS A 1 92 ? 1.992 -2.041 2.454 1.00 91.38 92 HIS A C 1
ATOM 725 O O . HIS A 1 92 ? 1.262 -2.159 1.479 1.00 91.38 92 HIS A O 1
ATOM 731 N N . SER A 1 93 ? 3.296 -1.811 2.351 1.00 90.31 93 SER A N 1
ATOM 732 C CA . SER A 1 93 ? 4.006 -1.685 1.079 1.00 90.31 93 SER A CA 1
ATOM 733 C C . SER A 1 93 ? 5.089 -2.750 0.969 1.00 90.31 93 SER A C 1
ATOM 735 O O . SER A 1 93 ? 5.901 -2.929 1.877 1.00 90.31 93 SER A O 1
ATOM 737 N N . LEU A 1 94 ? 5.112 -3.430 -0.170 1.00 91.19 94 LEU A N 1
ATOM 738 C CA . LEU A 1 94 ? 6.092 -4.434 -0.541 1.00 91.19 94 LEU A CA 1
ATOM 739 C C . LEU A 1 94 ? 6.865 -3.945 -1.760 1.00 91.19 94 LEU A C 1
ATOM 741 O O . LEU A 1 94 ? 6.305 -3.888 -2.852 1.00 91.19 94 LEU A O 1
ATOM 745 N N . THR A 1 95 ? 8.139 -3.616 -1.584 1.00 91.12 95 THR A N 1
ATOM 746 C CA . THR A 1 95 ? 9.019 -3.179 -2.673 1.00 91.12 95 THR A CA 1
ATOM 747 C C . THR A 1 95 ? 9.986 -4.290 -3.043 1.00 91.12 95 THR A C 1
ATOM 749 O O . THR A 1 95 ? 10.692 -4.806 -2.180 1.00 91.12 95 THR A O 1
ATOM 752 N N . LYS A 1 96 ? 10.058 -4.626 -4.329 1.00 91.88 96 LYS A N 1
ATOM 753 C CA . LYS A 1 96 ? 10.955 -5.637 -4.891 1.00 91.88 96 LYS A CA 1
ATOM 754 C C . LYS A 1 96 ? 11.895 -5.009 -5.912 1.00 91.88 96 LYS A C 1
ATOM 756 O O . LYS A 1 96 ? 11.470 -4.203 -6.740 1.00 91.88 96 LYS A O 1
ATOM 761 N N . LYS A 1 97 ? 13.171 -5.397 -5.876 1.00 90.94 97 LYS A N 1
ATOM 762 C CA . LYS A 1 97 ? 14.181 -5.040 -6.881 1.00 90.94 97 LYS A CA 1
ATOM 763 C C . LYS A 1 97 ? 15.183 -6.184 -7.031 1.00 90.94 97 LYS A C 1
ATOM 765 O O . LYS A 1 97 ? 16.040 -6.372 -6.170 1.00 90.94 97 LYS A O 1
ATOM 770 N N . GLY A 1 98 ? 15.093 -6.931 -8.131 1.00 89.00 98 GLY A N 1
ATOM 771 C CA . GLY A 1 98 ? 15.862 -8.171 -8.286 1.00 89.00 98 GLY A CA 1
ATOM 772 C C . GLY A 1 98 ? 15.543 -9.141 -7.145 1.00 89.00 98 GLY A C 1
ATOM 773 O O . GLY A 1 98 ? 14.372 -9.378 -6.863 1.00 89.00 98 GLY A O 1
ATOM 774 N N . ASP A 1 99 ? 16.574 -9.620 -6.450 1.00 89.81 99 ASP A N 1
ATOM 775 C CA . ASP A 1 99 ? 16.435 -10.539 -5.308 1.00 89.81 99 ASP A CA 1
ATOM 776 C C . ASP A 1 99 ? 16.193 -9.825 -3.965 1.00 89.81 99 ASP A C 1
ATOM 778 O O . ASP A 1 99 ? 16.113 -10.464 -2.916 1.00 89.81 99 ASP A O 1
ATOM 782 N N . GLN A 1 100 ? 16.111 -8.490 -3.966 1.00 91.31 100 GLN A N 1
ATOM 783 C CA . GLN A 1 100 ? 15.875 -7.708 -2.757 1.00 91.31 100 GLN A CA 1
ATOM 784 C C . GLN A 1 100 ? 14.386 -7.433 -2.571 1.00 91.31 100 GLN A C 1
ATOM 786 O O . GLN A 1 100 ? 13.710 -6.954 -3.484 1.00 91.31 100 GLN A O 1
ATOM 791 N N . GLU A 1 101 ? 13.904 -7.664 -1.354 1.00 92.31 101 GLU A N 1
ATOM 792 C CA . GLU A 1 101 ? 12.540 -7.373 -0.930 1.00 92.31 101 GLU A CA 1
ATOM 793 C C . GLU A 1 101 ? 12.561 -6.505 0.334 1.00 92.31 101 GLU A C 1
ATOM 795 O O . GLU A 1 101 ? 13.318 -6.768 1.270 1.00 92.31 101 GLU A O 1
ATOM 800 N N . LEU A 1 102 ? 11.722 -5.469 0.364 1.00 91.69 102 LEU A N 1
ATOM 801 C CA . LEU A 1 102 ? 11.527 -4.595 1.514 1.00 91.69 102 LEU A CA 1
ATOM 802 C C . LEU A 1 102 ? 10.038 -4.495 1.845 1.00 91.69 102 LEU A C 1
ATOM 804 O O . LEU A 1 102 ? 9.236 -4.084 1.006 1.00 91.69 102 LEU A O 1
ATOM 808 N N . LYS A 1 103 ? 9.688 -4.825 3.090 1.00 91.06 103 LYS A N 1
ATOM 809 C CA . LYS A 1 103 ? 8.341 -4.670 3.649 1.00 91.06 103 LYS A CA 1
ATOM 810 C C . LYS A 1 103 ? 8.294 -3.440 4.545 1.00 91.06 103 LYS A C 1
ATOM 812 O O . LYS A 1 103 ? 9.117 -3.296 5.445 1.00 91.06 103 LYS A O 1
ATOM 817 N N . LEU A 1 104 ? 7.324 -2.566 4.307 1.00 90.19 104 LEU A N 1
ATOM 818 C CA . LEU A 1 104 ? 7.080 -1.350 5.078 1.00 90.19 104 LEU A CA 1
ATOM 819 C C . LEU A 1 104 ? 5.622 -1.330 5.534 1.00 90.19 104 LEU A C 1
ATOM 821 O O . LEU A 1 104 ? 4.728 -1.694 4.775 1.00 90.19 104 LEU A O 1
ATOM 825 N N . ARG A 1 105 ? 5.380 -0.868 6.761 1.00 90.62 105 ARG A N 1
ATOM 826 C CA . ARG A 1 105 ? 4.036 -0.642 7.298 1.00 90.62 105 ARG A CA 1
ATOM 827 C C . ARG A 1 105 ? 3.924 0.800 7.768 1.00 90.62 105 ARG A C 1
ATOM 829 O O . ARG A 1 105 ? 4.682 1.219 8.638 1.00 90.62 105 ARG A O 1
ATOM 836 N N . PHE A 1 106 ? 2.965 1.528 7.215 1.00 89.12 106 PHE A N 1
ATOM 837 C CA . PHE A 1 106 ? 2.578 2.859 7.664 1.00 89.12 106 PHE A CA 1
ATOM 838 C C . PHE A 1 106 ? 1.292 2.741 8.467 1.00 89.12 106 PHE A C 1
ATOM 840 O O . PHE A 1 106 ? 0.305 2.227 7.950 1.00 89.12 106 PHE A O 1
ATOM 847 N N . VAL A 1 107 ? 1.307 3.216 9.707 1.00 88.88 107 VAL A N 1
ATOM 848 C CA . VAL A 1 107 ? 0.112 3.353 10.545 1.00 88.88 107 VAL A CA 1
ATOM 849 C C . VAL A 1 107 ? -0.172 4.843 10.641 1.00 88.88 107 VAL A C 1
ATOM 851 O O . VAL A 1 107 ? 0.711 5.604 11.030 1.00 88.88 107 VAL A O 1
ATOM 854 N N . TYR A 1 108 ? -1.356 5.264 10.207 1.00 86.31 108 TYR A N 1
ATOM 855 C CA . TYR A 1 108 ? -1.728 6.672 10.186 1.00 86.31 108 TYR A CA 1
ATOM 856 C C . TYR A 1 108 ? -2.498 7.039 11.459 1.00 86.31 108 TYR A C 1
ATOM 858 O O . TYR A 1 108 ? -3.510 6.420 11.800 1.00 86.31 108 TYR A O 1
ATOM 866 N N . ASP A 1 109 ? -2.016 8.075 12.141 1.00 83.19 109 ASP A N 1
ATOM 867 C CA . ASP A 1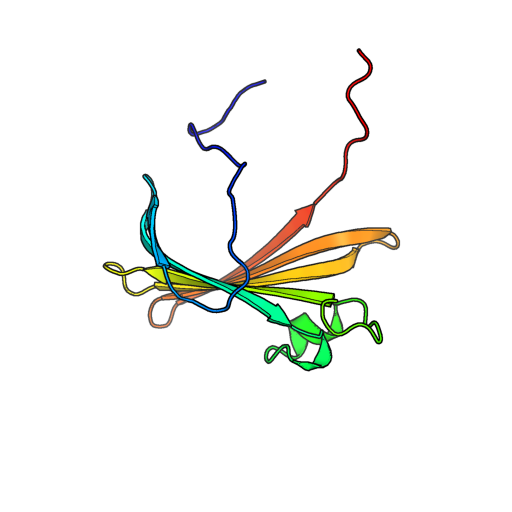 109 ? -2.727 8.769 13.211 1.00 83.19 109 ASP A CA 1
ATOM 868 C C . ASP A 1 109 ? -3.590 9.889 12.624 1.00 83.19 109 ASP A C 1
ATOM 870 O O . ASP A 1 109 ? -3.117 10.702 11.826 1.00 83.19 109 ASP A O 1
ATOM 874 N N . PHE A 1 110 ? -4.857 9.949 13.035 1.00 79.38 110 PHE A N 1
ATOM 875 C CA . PHE A 1 110 ? -5.726 11.079 12.726 1.00 79.38 110 PHE A CA 1
ATOM 876 C C . PHE A 1 110 ? -5.649 12.097 13.863 1.00 79.38 110 PHE A C 1
ATOM 878 O O . PHE A 1 110 ? -6.039 11.806 14.992 1.00 79.38 110 PHE A O 1
ATOM 885 N N . ILE A 1 111 ? -5.157 13.296 13.560 1.00 78.69 111 ILE A N 1
ATOM 886 C CA . ILE A 1 111 ? -5.202 14.435 14.477 1.00 78.69 111 ILE A CA 1
ATOM 887 C C . ILE A 1 111 ? -6.462 15.221 14.105 1.00 78.69 111 ILE A C 1
ATOM 889 O O . ILE A 1 111 ? -6.567 15.708 12.978 1.00 78.69 111 ILE A O 1
ATOM 893 N N . SER A 1 112 ? -7.435 15.300 15.018 1.00 69.75 112 SER A N 1
ATOM 894 C CA . SER A 1 112 ? -8.602 16.180 14.859 1.00 69.75 112 SER A CA 1
ATOM 895 C C . SER A 1 112 ? -8.151 17.629 14.645 1.00 69.75 112 SER A C 1
ATOM 897 O O . SER A 1 112 ? -7.055 17.977 15.077 1.00 69.75 112 SER A O 1
ATOM 899 N N . GLU A 1 113 ? -8.967 18.450 13.973 1.00 72.94 113 GLU A N 1
ATOM 9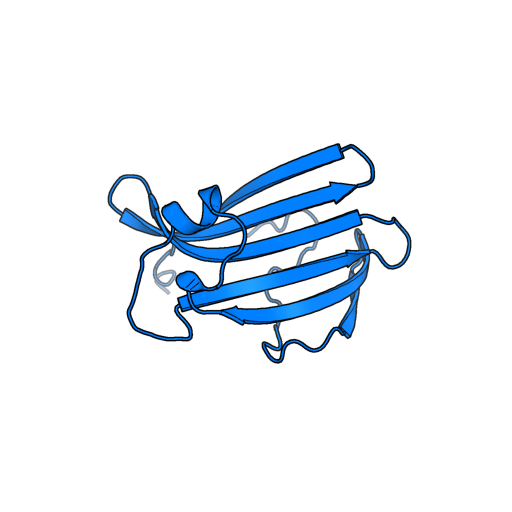00 C CA . GLU A 1 113 ? -8.618 19.821 13.557 1.00 72.94 113 GLU A CA 1
ATOM 901 C C . GLU A 1 113 ? -7.777 20.583 14.595 1.00 72.94 113 GLU A C 1
ATOM 903 O O . GLU A 1 113 ? -8.089 20.586 15.787 1.00 72.94 113 GLU A O 1
ATOM 908 N N . LEU A 1 114 ? -6.705 21.233 14.123 1.00 61.59 114 LEU A N 1
ATOM 909 C CA . LEU A 1 114 ? -5.990 22.247 14.894 1.00 61.59 114 LEU A CA 1
ATOM 910 C C . LEU A 1 114 ? -7.026 23.283 15.341 1.00 61.59 114 LEU A C 1
ATOM 912 O O . LEU A 1 114 ? -7.616 23.946 14.489 1.00 61.59 114 LEU A O 1
ATOM 916 N N . GLU A 1 115 ? -7.268 23.383 16.651 1.00 53.03 115 GLU A N 1
ATOM 917 C CA . GLU A 1 115 ? -8.065 24.473 17.213 1.00 53.03 115 GLU A CA 1
ATOM 918 C C . GLU A 1 115 ? -7.525 25.801 16.657 1.00 53.03 115 GLU A C 1
ATOM 920 O O . GLU A 1 115 ? -6.314 26.045 16.695 1.00 53.03 115 GLU A O 1
ATOM 925 N N . ASN A 1 116 ? -8.424 26.589 16.059 1.00 50.19 116 ASN A N 1
ATOM 926 C CA . ASN A 1 116 ? -8.121 27.886 15.443 1.00 50.19 116 ASN A CA 1
ATOM 927 C C . ASN A 1 116 ? -7.500 28.879 16.429 1.00 50.19 116 ASN A C 1
ATOM 929 O O . ASN A 1 116 ? -7.992 28.952 17.579 1.00 50.19 116 ASN A O 1
#

Sequence (116 aa):
MIWPGNFNSQDSYILDSVARESTVPVFGAIAVLAKYVPVAGIEDMDVRAKFETSDEPQTAIVEVVRSVVNGWETTSIWGFEEVEGERRYVRHSLTKKGDQELKLRFVYDFISELEN

Organism: NCBI:txid2656787

Foldseek 3Di:
DDDPPPDDPDDDADAPQDWDWDQDPPQGIKTKYKHFAALVPDPPPVVSVFADHDPDGRAKMWMWIARPPQGKIKIKIWHWGQDPNDTWTKIWIWMDDPPDIDIDMDTDDDDPDDDD

Radius of gyration: 15.66 Å; chains: 1; bounding box: 36×42×36 Å

pLDDT: mean 79.99, std 13.19, range [33.53, 92.31]

Secondary structure (DSSP, 8-state):
---TTS---------BS--EEEEETTTEEEEEEEEEE-GGG-S-HHHHTTBPP-SSTTSEEEEEEEESSS--EEEEEEEEEEETTEEEEEEEEEEEETTEEEEEEEEEPP------